Protein AF-A0A4U9D686-F1 (afdb_monomer)

Nearest PDB structures (foldseek):
  1tjl-assembly1_A  TM=8.623E-01  e=4.685E-03  Escherichia coli

Mean predicted aligned error: 7.38 Å

pLDDT: mean 85.16, std 16.61, range [42.31, 98.12]

InterPro domains:
  IPR037187 DksA, N-terminal domain superfamily [SSF109635] (9-47)

Organism: Raoultella terrigena (NCBI:txid577)

Structure (mmCIF, N/CA/C/O backbone):
data_AF-A0A4U9D686-F1
#
_entry.id   AF-A0A4U9D686-F1
#
loop_
_atom_site.group_PDB
_atom_site.id
_atom_site.type_symbol
_atom_site.label_atom_id
_atom_site.label_alt_id
_atom_site.label_comp_id
_atom_site.label_asym_id
_atom_site.label_entity_id
_atom_site.label_seq_id
_atom_site.pdbx_PDB_ins_code
_atom_site.Cartn_x
_atom_site.Cartn_y
_atom_site.Cartn_z
_atom_site.occupancy
_atom_site.B_iso_or_equiv
_atom_site.auth_seq_id
_atom_site.auth_comp_id
_atom_site.auth_asym_id
_atom_site.auth_atom_id
_atom_site.pdbx_PDB_model_num
ATOM 1 N N . MET A 1 1 ? 22.629 0.070 -32.208 1.00 42.31 1 MET A N 1
ATOM 2 C CA . MET A 1 1 ? 22.733 0.725 -30.889 1.00 42.31 1 MET A CA 1
ATOM 3 C C . MET A 1 1 ? 21.336 1.228 -30.555 1.00 42.31 1 MET A C 1
ATOM 5 O O . MET A 1 1 ? 20.838 2.049 -31.307 1.00 42.31 1 MET A O 1
ATOM 9 N N . GLN A 1 2 ? 20.635 0.644 -29.576 1.00 49.59 2 GLN A N 1
ATOM 10 C CA . GLN A 1 2 ? 19.330 1.179 -29.157 1.00 49.59 2 GLN A CA 1
ATOM 11 C C . GLN A 1 2 ? 19.607 2.321 -28.183 1.00 49.59 2 GLN A C 1
ATOM 13 O O . GLN A 1 2 ? 19.971 2.089 -27.032 1.00 49.59 2 GLN A O 1
ATOM 18 N N . GLU A 1 3 ? 19.542 3.546 -28.692 1.00 47.06 3 GLU A N 1
ATOM 19 C CA . GLU A 1 3 ? 19.685 4.766 -27.907 1.00 47.06 3 GLU A CA 1
ATOM 20 C C . GLU A 1 3 ? 18.575 4.836 -26.849 1.00 47.06 3 GLU A C 1
ATOM 22 O O . GLU A 1 3 ? 17.389 4.786 -27.165 1.00 47.06 3 GLU A O 1
ATOM 27 N N . GLY A 1 4 ? 18.992 4.899 -25.582 1.00 55.50 4 GLY A N 1
ATOM 28 C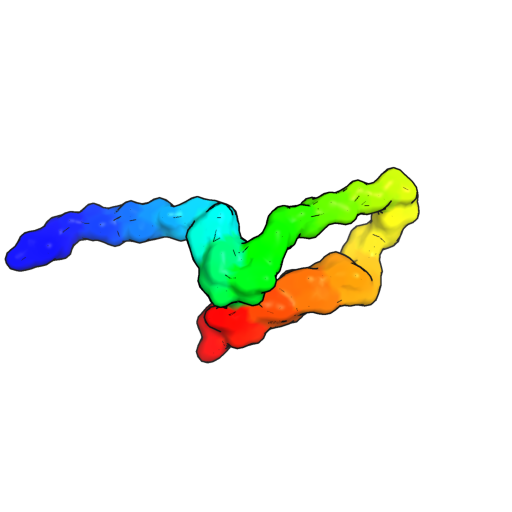 CA . GLY A 1 4 ? 18.267 5.491 -24.458 1.00 55.50 4 GLY A CA 1
ATOM 29 C C . GLY A 1 4 ? 16.747 5.343 -24.437 1.00 55.50 4 GLY A C 1
ATOM 30 O O . GLY A 1 4 ? 16.037 6.347 -24.431 1.00 55.50 4 GLY A O 1
ATOM 31 N N . GLN A 1 5 ? 16.222 4.121 -24.315 1.00 55.25 5 GLN A N 1
ATOM 32 C CA . GLN A 1 5 ? 14.869 3.961 -23.788 1.00 55.25 5 GLN A CA 1
ATOM 33 C C . GLN A 1 5 ? 14.890 4.389 -22.318 1.00 55.25 5 GLN A C 1
ATOM 35 O O . GLN A 1 5 ? 15.179 3.591 -21.427 1.00 55.25 5 GLN A O 1
ATOM 40 N N . ASN A 1 6 ? 14.583 5.661 -22.058 1.00 57.72 6 ASN A N 1
ATOM 41 C CA . ASN A 1 6 ? 14.047 6.096 -20.777 1.00 57.72 6 ASN A CA 1
ATOM 42 C C . ASN A 1 6 ? 12.764 5.283 -20.569 1.00 57.72 6 ASN A C 1
ATOM 44 O O . ASN A 1 6 ? 11.692 5.674 -21.038 1.00 57.72 6 ASN A O 1
ATOM 48 N N . ARG A 1 7 ? 12.888 4.081 -19.988 1.00 58.69 7 ARG A N 1
ATOM 49 C CA . ARG A 1 7 ? 11.748 3.285 -19.548 1.00 58.69 7 ARG A CA 1
ATOM 50 C C . ARG A 1 7 ? 11.067 4.159 -18.516 1.00 58.69 7 ARG A C 1
ATOM 52 O O . ARG A 1 7 ? 11.490 4.184 -17.367 1.00 58.69 7 ARG A O 1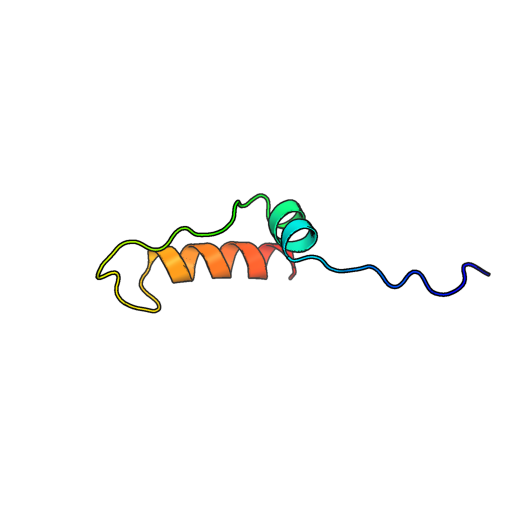
ATOM 59 N N . LYS A 1 8 ? 10.071 4.933 -18.951 1.00 57.78 8 LYS A N 1
ATOM 60 C CA . LYS A 1 8 ? 9.183 5.666 -18.062 1.00 57.78 8 LYS A CA 1
ATOM 61 C C . LYS A 1 8 ? 8.532 4.600 -17.191 1.00 57.78 8 LYS A C 1
ATOM 63 O O . LYS A 1 8 ? 7.550 3.991 -17.605 1.00 57.78 8 LYS A O 1
ATOM 68 N N . THR A 1 9 ? 9.121 4.325 -16.033 1.00 58.66 9 THR A N 1
ATOM 69 C CA . THR A 1 9 ? 8.556 3.473 -14.994 1.00 58.66 9 THR A CA 1
ATOM 70 C C . THR A 1 9 ? 7.414 4.261 -14.379 1.00 58.66 9 THR A C 1
ATOM 72 O O . THR A 1 9 ? 7.517 4.851 -13.308 1.00 58.66 9 THR A O 1
ATOM 75 N N . SER A 1 10 ? 6.320 4.372 -15.131 1.00 75.06 10 SER A N 1
ATOM 76 C CA . SER A 1 10 ? 5.086 4.931 -14.611 1.00 75.06 10 SER A CA 1
ATOM 77 C C . SER A 1 10 ? 4.641 4.063 -13.437 1.00 75.06 10 SER A C 1
ATOM 79 O O . SER A 1 10 ? 4.843 2.847 -13.450 1.00 75.06 10 SER A O 1
ATOM 81 N N . SER A 1 11 ? 4.015 4.662 -12.429 1.00 70.31 11 SER A N 1
ATOM 82 C CA . SER A 1 11 ? 3.395 3.911 -11.330 1.00 70.31 11 SER A CA 1
ATOM 83 C C . SER A 1 11 ? 2.501 2.783 -11.861 1.00 70.31 11 SER A C 1
ATOM 85 O O . SER A 1 11 ? 2.565 1.661 -11.375 1.00 70.31 11 SER A O 1
ATOM 87 N N . LEU A 1 12 ? 1.781 3.039 -12.955 1.00 76.44 12 LEU A N 1
ATOM 88 C CA . LEU A 1 12 ? 0.977 2.047 -13.673 1.00 76.44 12 LEU A CA 1
ATOM 89 C C . LEU A 1 12 ? 1.788 0.849 -14.190 1.00 76.44 12 LEU A C 1
ATOM 91 O O . LEU A 1 12 ? 1.297 -0.271 -14.135 1.00 76.44 12 LEU A O 1
ATOM 95 N N . SER A 1 13 ? 3.022 1.052 -14.664 1.00 84.75 13 SER A N 1
ATOM 96 C CA . SER A 1 13 ? 3.875 -0.051 -15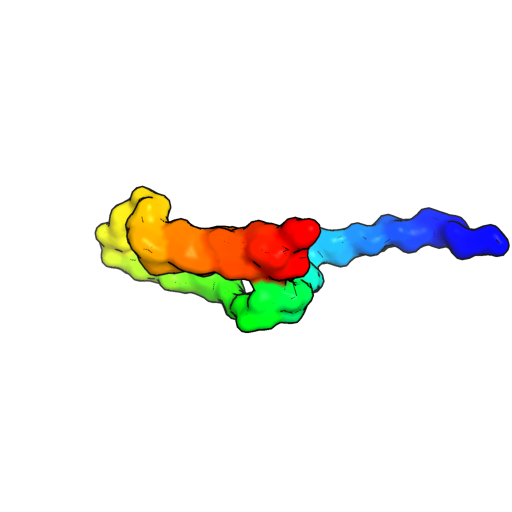.127 1.00 84.75 13 SER A CA 1
ATOM 97 C C . SER A 1 13 ? 4.324 -0.970 -13.986 1.00 84.75 13 SER A C 1
ATOM 99 O O . SER A 1 13 ? 4.335 -2.182 -14.163 1.00 84.75 13 SER A O 1
ATOM 101 N N . ILE A 1 14 ? 4.622 -0.419 -12.805 1.00 89.25 14 ILE A N 1
ATOM 102 C CA . ILE A 1 14 ? 5.018 -1.201 -11.621 1.00 89.25 14 ILE A CA 1
ATOM 103 C C . ILE A 1 14 ? 3.818 -1.973 -11.062 1.00 89.25 14 ILE A C 1
ATOM 105 O O . ILE A 1 14 ? 3.916 -3.171 -10.813 1.00 89.25 14 ILE A O 1
ATOM 109 N N . LEU A 1 15 ? 2.668 -1.308 -10.923 1.00 92.19 15 LEU A N 1
ATOM 110 C CA . LEU A 1 15 ? 1.436 -1.940 -10.446 1.00 92.19 15 LEU A CA 1
ATOM 111 C C . LEU A 1 15 ? 0.962 -3.050 -11.402 1.00 92.19 15 LEU A C 1
ATOM 113 O O . LEU A 1 15 ? 0.550 -4.115 -10.948 1.00 92.19 15 LEU A O 1
ATOM 117 N N . ALA A 1 16 ? 1.109 -2.847 -12.718 1.00 90.88 16 ALA A N 1
ATOM 118 C CA . ALA A 1 16 ? 0.814 -3.870 -13.719 1.00 90.88 16 ALA A CA 1
ATOM 119 C C . ALA A 1 16 ? 1.742 -5.092 -13.611 1.00 90.88 16 ALA A C 1
ATOM 121 O O . ALA A 1 16 ? 1.258 -6.217 -13.702 1.00 90.88 16 ALA A O 1
ATOM 122 N N . ILE A 1 17 ? 3.047 -4.892 -13.377 1.00 89.69 17 ILE A N 1
ATOM 123 C CA . ILE A 1 17 ? 4.002 -5.991 -13.136 1.00 89.69 17 ILE A CA 1
ATOM 124 C C . ILE A 1 17 ? 3.614 -6.777 -11.874 1.00 89.69 17 ILE A C 1
ATOM 126 O O . ILE A 1 17 ? 3.617 -8.005 -11.889 1.00 89.69 17 ILE A O 1
ATOM 130 N N . ALA A 1 18 ? 3.210 -6.076 -10.813 1.00 92.94 18 ALA A N 1
ATOM 131 C CA . ALA A 1 18 ? 2.759 -6.673 -9.556 1.00 92.94 18 ALA A CA 1
ATOM 132 C C . ALA A 1 18 ? 1.353 -7.308 -9.622 1.00 92.94 18 ALA A C 1
ATOM 134 O O . ALA A 1 18 ? 0.934 -8.005 -8.690 1.00 92.94 18 ALA A O 1
ATOM 135 N N . GLY A 1 19 ? 0.601 -7.062 -10.701 1.00 92.62 19 GLY A N 1
ATOM 136 C CA . GLY A 1 19 ? -0.784 -7.506 -10.850 1.00 92.62 19 GLY A CA 1
ATOM 137 C C . GLY A 1 19 ? -1.711 -6.936 -9.774 1.00 92.62 19 GLY A C 1
ATOM 138 O O . GLY A 1 19 ? -2.556 -7.665 -9.252 1.00 92.62 19 GLY A O 1
ATOM 139 N N . VAL A 1 20 ? -1.519 -5.670 -9.393 1.00 94.12 20 VAL A N 1
ATOM 140 C CA . VAL A 1 20 ? -2.352 -4.964 -8.409 1.00 94.12 20 VAL A CA 1
ATOM 141 C C . VAL A 1 20 ? -2.878 -3.649 -8.984 1.00 94.12 20 VAL A C 1
ATOM 143 O O . VAL A 1 20 ? -2.280 -3.060 -9.880 1.00 94.12 20 VAL A O 1
ATOM 146 N N . GLU A 1 21 ? -3.996 -3.170 -8.453 1.00 94.06 21 GLU A N 1
ATOM 147 C CA . GLU A 1 21 ? -4.546 -1.846 -8.764 1.00 94.06 21 GLU A CA 1
ATOM 148 C C . GLU A 1 21 ? -4.092 -0.800 -7.732 1.00 94.06 21 GLU A C 1
ATOM 150 O O . GLU A 1 21 ? -3.627 -1.178 -6.659 1.00 94.06 21 GLU A O 1
ATOM 155 N N . PRO A 1 22 ? -4.220 0.514 -8.002 1.00 94.12 22 PRO A N 1
ATOM 156 C CA . PRO A 1 22 ? -3.898 1.542 -7.014 1.00 94.12 22 PRO A CA 1
ATOM 157 C C . PRO A 1 22 ? -4.695 1.369 -5.712 1.00 94.12 22 PRO A C 1
ATOM 159 O O . PRO A 1 22 ? -5.928 1.325 -5.744 1.00 94.12 22 PRO A O 1
ATOM 162 N N . TYR A 1 23 ? -4.001 1.324 -4.570 1.00 95.56 23 TYR A N 1
ATOM 163 C CA . TYR A 1 23 ? -4.641 1.253 -3.254 1.00 95.56 23 TYR A CA 1
ATOM 164 C C . TYR A 1 23 ? -5.568 2.454 -3.027 1.00 95.56 23 TYR A C 1
ATOM 166 O O . TYR A 1 23 ? -5.179 3.597 -3.264 1.00 95.56 23 TYR A O 1
ATOM 174 N N . GLN A 1 24 ? -6.789 2.191 -2.561 1.00 96.19 24 GLN A N 1
ATOM 175 C CA . GLN A 1 24 ? -7.774 3.218 -2.224 1.00 96.19 24 GLN A CA 1
ATOM 176 C C . GLN A 1 24 ? -7.898 3.297 -0.706 1.00 96.19 24 GLN A C 1
ATOM 178 O O . GLN A 1 24 ? -8.419 2.375 -0.075 1.00 96.19 24 GLN A O 1
ATOM 183 N N . GLU A 1 25 ? -7.402 4.388 -0.133 1.00 95.75 25 GLU A N 1
ATOM 184 C CA . GLU A 1 25 ? -7.505 4.639 1.302 1.00 95.75 25 GLU A CA 1
ATOM 185 C C . GLU A 1 25 ? -8.957 4.866 1.735 1.00 95.75 25 GLU A C 1
ATOM 187 O O . GLU A 1 25 ? -9.802 5.344 0.969 1.00 95.75 25 GLU A O 1
ATOM 192 N N . LYS A 1 26 ? -9.258 4.520 2.987 1.00 95.62 26 LYS A N 1
ATOM 193 C CA . LYS A 1 26 ? -10.578 4.760 3.587 1.00 95.62 26 LYS A CA 1
ATOM 194 C C . LYS A 1 26 ? -10.520 5.935 4.569 1.00 95.62 26 LYS A C 1
ATOM 196 O O . LYS A 1 26 ? -9.504 6.123 5.237 1.00 95.62 26 LYS A O 1
ATOM 201 N N . PRO A 1 27 ? -11.608 6.711 4.733 1.00 97.31 27 PRO A N 1
ATOM 202 C CA . PRO A 1 27 ? -11.650 7.757 5.751 1.00 97.31 27 PRO A CA 1
ATOM 203 C C . PRO A 1 27 ? -11.379 7.194 7.152 1.00 97.31 27 PRO A C 1
ATOM 205 O O . PRO A 1 27 ? -12.031 6.239 7.573 1.00 97.31 27 PRO A O 1
ATOM 208 N N . GLY A 1 28 ? -10.430 7.800 7.871 1.00 96.75 28 GLY A N 1
ATOM 209 C CA . GLY A 1 28 ? -10.038 7.368 9.218 1.00 96.75 28 GLY A CA 1
ATOM 210 C C . GLY A 1 28 ? -9.192 6.092 9.259 1.00 96.75 28 GLY A C 1
ATOM 211 O O . GLY A 1 28 ? -9.009 5.526 10.334 1.00 96.75 28 GLY A O 1
ATOM 212 N N . GLU A 1 29 ? -8.694 5.624 8.114 1.00 97.12 29 GLU A N 1
ATOM 213 C CA . GLU A 1 29 ? -7.786 4.486 8.053 1.00 97.12 29 GLU A CA 1
ATOM 214 C C . GLU A 1 29 ? -6.446 4.812 8.728 1.00 97.12 29 GLU A C 1
ATOM 216 O O . GLU A 1 29 ? -5.830 5.845 8.463 1.00 97.12 29 GLU A O 1
ATOM 221 N N . GLU A 1 30 ? -5.990 3.919 9.607 1.00 97.75 30 GLU A N 1
ATOM 222 C CA . GLU A 1 30 ? -4.678 4.051 10.231 1.00 97.75 30 GLU A CA 1
ATOM 223 C C . GLU A 1 30 ? -3.571 3.834 9.193 1.00 97.75 30 GLU A C 1
ATOM 225 O O . GLU A 1 30 ? -3.582 2.860 8.432 1.00 97.75 30 GLU A O 1
ATOM 230 N N . TYR A 1 31 ? -2.607 4.753 9.174 1.00 96.69 31 TYR A N 1
ATOM 231 C CA . TYR A 1 31 ? -1.435 4.667 8.313 1.00 96.69 31 TYR A CA 1
ATOM 232 C C . TYR A 1 31 ? -0.629 3.398 8.616 1.00 96.69 31 TYR A C 1
ATOM 234 O O . TYR A 1 31 ? -0.343 3.100 9.773 1.00 96.69 31 TYR A O 1
ATOM 242 N N . MET A 1 32 ? -0.219 2.678 7.570 1.00 96.50 32 MET A N 1
ATOM 243 C CA . MET A 1 32 ? 0.551 1.430 7.651 1.00 96.50 32 MET A CA 1
ATOM 244 C C . MET A 1 32 ? -0.162 0.297 8.395 1.00 96.50 32 MET A C 1
ATOM 246 O O . MET A 1 32 ? 0.477 -0.557 9.010 1.00 96.50 32 MET A O 1
ATOM 250 N N . ASN A 1 33 ? -1.489 0.243 8.290 1.00 97.38 33 ASN A N 1
ATOM 251 C CA . ASN A 1 33 ? -2.239 -0.927 8.724 1.00 97.38 33 ASN A CA 1
ATOM 252 C C . ASN A 1 33 ? -1.888 -2.186 7.903 1.00 97.38 33 ASN A C 1
ATOM 254 O O . ASN A 1 33 ? -1.180 -2.151 6.891 1.00 97.38 33 ASN A O 1
ATOM 258 N N . GLU A 1 34 ? -2.437 -3.322 8.322 1.00 98.06 34 GLU A N 1
ATOM 259 C CA . GLU A 1 34 ? -2.159 -4.617 7.702 1.00 98.06 34 GLU A CA 1
ATOM 260 C C . GLU A 1 34 ? -2.516 -4.681 6.207 1.00 98.06 34 GLU A C 1
ATOM 262 O O . GLU A 1 34 ? -1.788 -5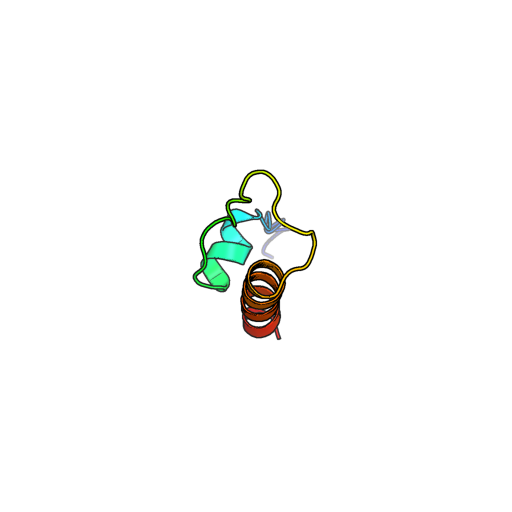.308 5.436 1.00 98.06 34 GLU A O 1
ATOM 267 N N .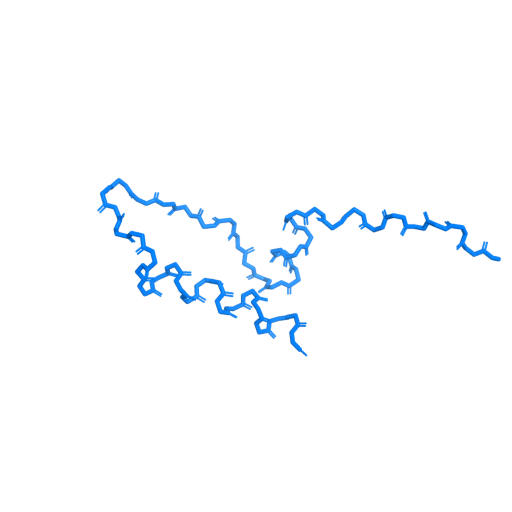 ALA A 1 35 ? -3.586 -4.008 5.772 1.00 97.44 35 ALA A N 1
ATOM 268 C CA . ALA A 1 35 ? -4.021 -4.002 4.376 1.00 97.44 35 ALA A CA 1
ATOM 269 C C . ALA A 1 35 ? -3.064 -3.198 3.480 1.00 97.44 35 ALA A C 1
ATOM 271 O O . ALA A 1 35 ? -2.672 -3.676 2.411 1.00 97.44 35 ALA A O 1
ATOM 272 N N . GLN A 1 36 ? -2.621 -2.025 3.942 1.00 97.88 36 GLN A N 1
ATOM 273 C CA . GLN A 1 36 ? -1.615 -1.214 3.252 1.00 97.88 36 GLN A CA 1
ATOM 274 C C . GLN A 1 36 ? -0.278 -1.962 3.163 1.00 97.88 36 GLN A C 1
ATOM 276 O O . GLN A 1 36 ? 0.320 -2.061 2.090 1.00 97.88 36 GLN A O 1
ATOM 281 N N . LEU A 1 37 ? 0.170 -2.562 4.271 1.00 98.12 37 LEU A N 1
ATOM 282 C CA . LEU A 1 37 ? 1.409 -3.341 4.309 1.00 98.12 37 LEU A CA 1
ATOM 283 C C . LEU A 1 37 ? 1.358 -4.557 3.380 1.00 98.12 37 LEU A C 1
ATOM 285 O O . LEU A 1 37 ? 2.332 -4.829 2.680 1.00 98.12 37 LEU A O 1
ATOM 289 N N . ALA A 1 38 ? 0.240 -5.286 3.350 1.00 97.62 38 ALA A N 1
ATOM 290 C CA . ALA A 1 38 ? 0.059 -6.417 2.444 1.00 97.62 38 ALA A CA 1
ATOM 291 C C . ALA A 1 38 ? 0.127 -5.984 0.971 1.00 97.62 38 ALA A C 1
ATOM 293 O O . ALA A 1 38 ? 0.767 -6.656 0.160 1.00 97.62 38 ALA A O 1
ATOM 294 N N . HIS A 1 39 ? -0.470 -4.837 0.635 1.00 97.25 39 HIS A N 1
ATOM 295 C CA . HIS A 1 39 ? -0.406 -4.272 -0.709 1.00 97.25 39 HIS A CA 1
ATOM 296 C C . HIS A 1 39 ? 1.038 -3.959 -1.133 1.00 97.25 39 HIS A C 1
ATOM 298 O O . HIS A 1 39 ? 1.492 -4.424 -2.180 1.00 97.25 39 HIS A O 1
ATOM 304 N N . PHE A 1 40 ? 1.795 -3.245 -0.293 1.00 96.12 40 PHE A N 1
ATOM 305 C CA . PHE A 1 40 ? 3.192 -2.917 -0.589 1.00 96.12 40 PHE A CA 1
ATOM 306 C C . PHE A 1 40 ? 4.096 -4.146 -0.652 1.00 96.12 40 PHE A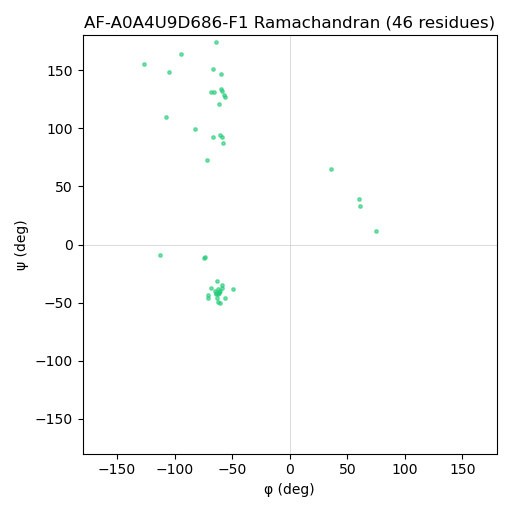 C 1
ATOM 308 O O . PHE A 1 40 ? 4.935 -4.225 -1.547 1.00 96.12 40 PHE A O 1
ATOM 315 N N . LYS A 1 41 ? 3.917 -5.127 0.243 1.00 97.06 41 LYS A N 1
ATOM 316 C CA . LYS A 1 41 ? 4.677 -6.387 0.198 1.00 97.06 41 LYS A CA 1
ATOM 317 C C . LYS A 1 41 ? 4.514 -7.090 -1.143 1.00 97.06 41 LYS A C 1
ATOM 319 O O . LYS A 1 41 ? 5.516 -7.447 -1.746 1.00 97.06 41 LYS A O 1
ATOM 324 N N . ARG A 1 42 ? 3.283 -7.196 -1.654 1.00 95.88 42 ARG A N 1
ATOM 325 C CA . ARG A 1 42 ? 3.028 -7.812 -2.961 1.00 95.88 42 ARG A CA 1
ATOM 326 C C . ARG A 1 42 ? 3.736 -7.082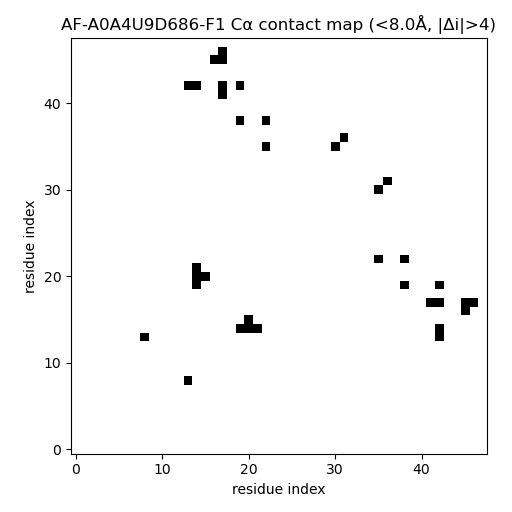 -4.104 1.00 95.88 42 ARG A C 1
ATOM 328 O O . ARG A 1 42 ? 4.273 -7.732 -4.997 1.00 95.88 42 ARG A O 1
ATOM 335 N N . ILE A 1 43 ? 3.766 -5.748 -4.068 1.00 94.62 43 ILE A N 1
ATOM 336 C CA . ILE A 1 43 ? 4.520 -4.955 -5.048 1.00 94.62 43 ILE A CA 1
ATOM 337 C C . ILE A 1 43 ? 6.016 -5.269 -4.941 1.00 94.62 43 ILE A C 1
ATOM 339 O O . ILE A 1 43 ? 6.640 -5.587 -5.948 1.00 94.62 43 ILE A O 1
ATOM 343 N N . LEU A 1 44 ? 6.585 -5.240 -3.736 1.00 94.75 44 LEU A N 1
ATOM 344 C CA . LEU A 1 44 ? 8.015 -5.478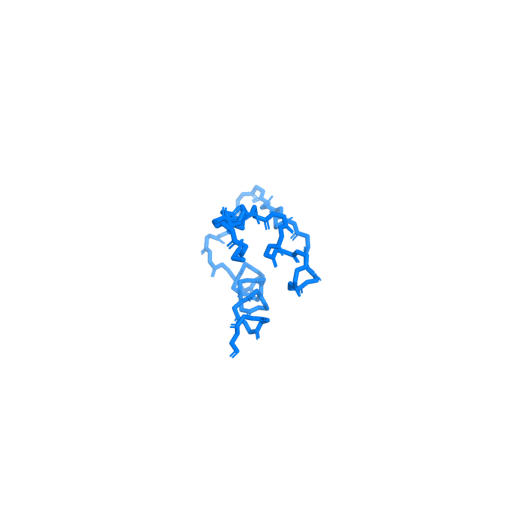 -3.519 1.00 94.75 44 LEU A CA 1
ATOM 345 C C . LEU A 1 44 ? 8.443 -6.904 -3.896 1.00 94.75 44 LEU A C 1
ATOM 347 O O . LEU A 1 44 ? 9.465 -7.073 -4.550 1.00 94.75 44 LEU A O 1
ATOM 351 N N . GLU A 1 45 ? 7.650 -7.916 -3.544 1.00 94.62 45 GLU A N 1
ATOM 352 C CA . GLU A 1 45 ? 7.897 -9.321 -3.897 1.00 94.62 45 GLU A CA 1
ATOM 353 C C . GLU A 1 45 ? 7.859 -9.560 -5.408 1.00 94.62 45 GLU A C 1
ATOM 355 O O . GLU A 1 45 ? 8.584 -10.410 -5.909 1.00 94.62 45 GLU A O 1
ATOM 360 N N . SER A 1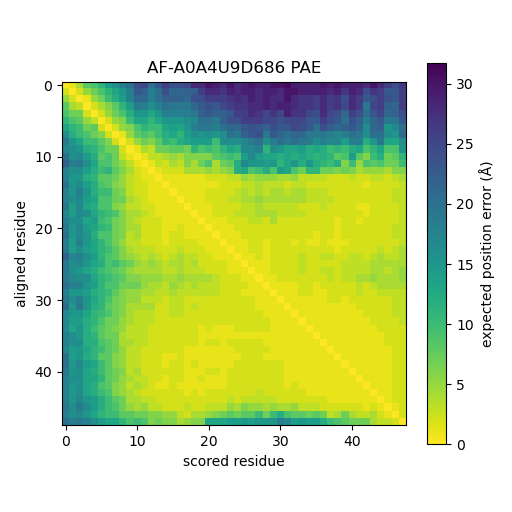 46 ? 7.055 -8.798 -6.155 1.00 89.00 46 SER A N 1
ATOM 361 C CA . SER A 1 46 ? 7.017 -8.898 -7.621 1.00 89.00 46 SER A CA 1
ATOM 362 C C . SER A 1 46 ? 8.245 -8.299 -8.321 1.00 89.00 46 SER A C 1
ATOM 364 O O . SER A 1 46 ? 8.409 -8.458 -9.530 1.00 89.00 46 SER A O 1
ATOM 366 N N . MET A 1 47 ? 9.080 -7.577 -7.569 1.00 80.00 47 MET A N 1
ATOM 367 C CA . MET A 1 47 ? 10.269 -6.876 -8.055 1.00 80.00 47 MET A CA 1
ATOM 368 C C . MET A 1 47 ? 11.576 -7.486 -7.522 1.00 80.00 47 MET A C 1
ATOM 370 O O . MET A 1 47 ? 12.645 -7.057 -7.960 1.00 80.00 47 MET A O 1
ATOM 374 N N . ALA A 1 48 ? 11.487 -8.422 -6.572 1.00 77.81 48 ALA A N 1
ATOM 375 C CA . ALA A 1 48 ? 12.609 -9.149 -5.979 1.00 77.81 48 ALA A CA 1
ATOM 376 C C . ALA A 1 48 ? 13.021 -10.344 -6.850 1.00 77.81 48 ALA A C 1
ATOM 378 O O . ALA A 1 48 ? 14.246 -10.569 -6.971 1.00 77.81 48 ALA A O 1
#

Solvent-accessible surface area (backbone atoms only — not comparable to full-atom values): 3257 Å² total; per-residue (Å²): 132,88,78,80,78,78,74,77,78,42,71,68,56,55,30,57,71,39,73,51,77,87,85,78,86,57,94,89,58,67,84,79,36,72,70,58,47,53,54,51,49,48,45,52,64,62,73,109

Sequence (48 aa):
MQEGQNRKTSSLSILAIAGVEPYQEKPGEEYMNEAQLAHFKRILESMA

Radius of gyration: 14.43 Å; Cα contacts (8 Å, |Δi|>4): 18; chains: 1; bounding box: 34×17×41 Å

Foldseek 3Di:
DPPDPPVPCPVVVLCVLLVHDDDDDDVPDDPPPPVVVVSVVSSVVSVD

Secondary structure (DSSP, 8-state):
----------HHHHHHHHT-PPP---TTPPTT-HHHHHHHHHHHHTT-